Protein AF-A0A2D4GQE6-F1 (afdb_monomer_lite)

Sequence (151 aa):
AKHEGTTPESLRESVINWAEALLDKDLKDNKSIGEHGACHLLQHVGQDKVRVLTHCNTGSLATAGYGTALGIIRSLHARGCLEHVYCTETRPYNQGARLTAYELVYEQVPSTLIADSMASLAMKEKKITGRCLVFFFFCITPVLSRFHARI

Foldseek 3Di:
DPPPPDDPVNVVVVVVVVVVVLLVVQVVVQLVLLQVVLVVLCVVLVDQAFEEEEEADQAVVLTSHCGHLNVVVVSCVVSVRYPEYEYELHPDVRRRVPPVVVVCVVVVNHYDYDHPVCPVVCCVPVVGRHYRYD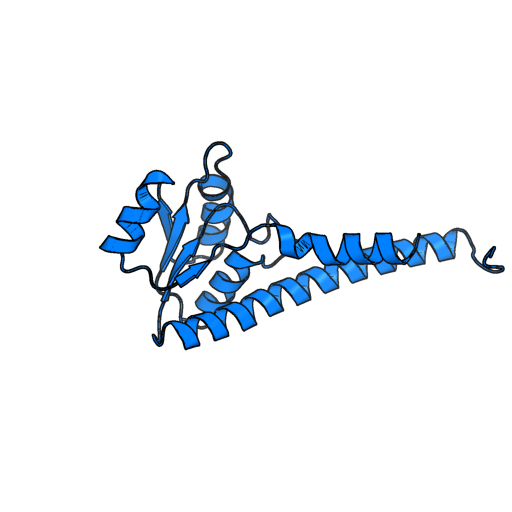DPPVSCVVVVVVVVVPD

Organism: Micrurus corallinus (NCBI:txid54390)

Radius of gyration: 19.09 Å; chains: 1; bounding box: 49×29×53 Å

Secondary structure (DSSP, 8-state):
---TT--HHHHHHHHHHHHHHHHHHHHHHHHHHHHHHHHHHHHHHT-SSEEEEE-S--SGGGSSSS-SHHHHHHHHHHTT-EEEEEEE--TTTTHIIIIIHHHHHHTT--EEEE-GGGHHHHHHHTT--EEE---GGGTTHHHHHHHHT--

Structure (mmCIF, N/CA/C/O backbone):
data_AF-A0A2D4GQE6-F1
#
_entry.id   AF-A0A2D4GQE6-F1
#
loop_
_atom_site.group_PDB
_atom_site.id
_atom_site.type_symbol
_atom_site.label_atom_id
_atom_site.label_alt_id
_atom_site.label_comp_id
_atom_site.label_asym_id
_atom_site.label_entity_id
_atom_site.label_seq_id
_atom_site.pdbx_PDB_ins_code
_atom_site.Cartn_x
_atom_site.Cartn_y
_atom_site.Cartn_z
_atom_site.occupancy
_atom_site.B_iso_or_equiv
_atom_site.auth_seq_id
_atom_site.auth_comp_id
_atom_site.auth_asym_id
_atom_site.auth_atom_id
_atom_site.pdbx_PDB_model_num
ATOM 1 N N . ALA A 1 1 ? 34.348 12.929 -22.750 1.00 47.94 1 ALA A N 1
ATOM 2 C CA . ALA A 1 1 ? 35.111 12.023 -23.632 1.00 47.94 1 ALA A CA 1
ATOM 3 C C . ALA A 1 1 ? 34.134 11.372 -24.607 1.00 47.94 1 ALA A C 1
ATOM 5 O O . ALA A 1 1 ? 33.098 10.904 -24.152 1.00 47.94 1 ALA A O 1
ATOM 6 N N . LYS A 1 2 ? 34.391 11.398 -25.923 1.00 49.00 2 LYS A N 1
ATOM 7 C CA . LYS A 1 2 ? 33.609 10.591 -26.875 1.00 49.00 2 LYS A CA 1
ATOM 8 C C . LYS A 1 2 ? 33.967 9.129 -26.597 1.00 49.00 2 LYS A C 1
ATOM 10 O O . LYS A 1 2 ? 35.139 8.786 -26.695 1.00 49.00 2 LYS A O 1
ATOM 15 N N . HIS A 1 3 ? 33.007 8.309 -26.175 1.00 59.97 3 HIS A N 1
ATOM 16 C CA . HIS A 1 3 ? 33.234 6.874 -26.002 1.00 59.97 3 HIS A CA 1
ATOM 17 C C . HIS A 1 3 ? 33.410 6.236 -27.387 1.00 59.97 3 HIS A C 1
ATOM 19 O O . HIS A 1 3 ? 32.433 5.871 -28.043 1.00 59.97 3 HIS A O 1
ATOM 25 N N . GLU A 1 4 ? 34.657 6.167 -27.855 1.00 58.62 4 GLU A N 1
ATOM 26 C CA . GLU A 1 4 ? 35.038 5.429 -29.060 1.00 58.62 4 GLU A CA 1
ATOM 27 C C . GLU A 1 4 ? 34.593 3.966 -28.909 1.00 58.62 4 GLU A C 1
ATOM 29 O O . GLU A 1 4 ? 34.944 3.303 -27.936 1.00 58.62 4 GLU A O 1
ATOM 34 N N . GLY A 1 5 ? 33.748 3.494 -29.832 1.00 70.12 5 GLY A N 1
ATOM 35 C CA . GLY A 1 5 ? 33.185 2.136 -29.825 1.00 70.12 5 GLY A CA 1
ATOM 36 C C . GLY A 1 5 ? 31.699 2.022 -29.462 1.00 70.12 5 GLY A C 1
ATOM 37 O O . GLY A 1 5 ? 31.152 0.926 -29.534 1.00 70.12 5 GLY A O 1
ATOM 38 N N . THR A 1 6 ? 31.012 3.119 -29.117 1.00 79.81 6 THR A N 1
ATOM 39 C CA . THR A 1 6 ? 29.556 3.074 -28.869 1.00 79.81 6 THR A CA 1
ATOM 40 C C . THR A 1 6 ? 28.787 3.140 -30.189 1.00 79.81 6 THR A C 1
ATOM 42 O O . THR A 1 6 ? 28.791 4.177 -30.854 1.00 79.81 6 THR A O 1
ATOM 45 N N . THR A 1 7 ? 28.116 2.052 -30.570 1.00 92.06 7 THR A N 1
ATOM 46 C CA . THR A 1 7 ? 27.185 2.047 -31.710 1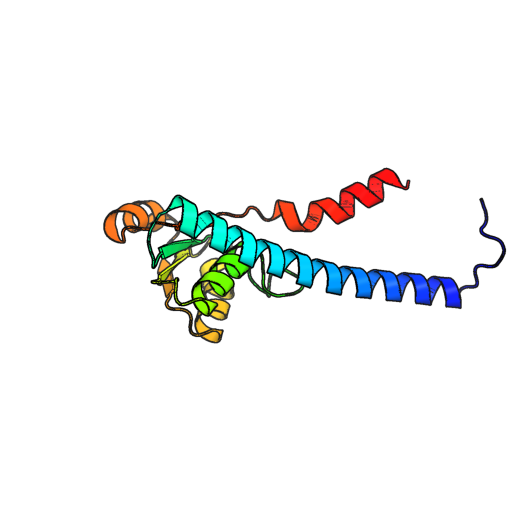.00 92.06 7 THR A CA 1
ATOM 47 C C . THR A 1 7 ? 25.793 2.531 -31.281 1.00 92.06 7 THR A C 1
ATOM 49 O O . THR A 1 7 ? 25.438 2.406 -30.102 1.00 92.06 7 THR A O 1
ATOM 52 N N . PRO A 1 8 ? 24.971 3.079 -32.198 1.00 91.19 8 PRO A N 1
ATOM 53 C CA . PRO A 1 8 ? 23.577 3.424 -31.903 1.00 91.19 8 PRO A CA 1
ATOM 54 C C . PRO A 1 8 ? 22.769 2.251 -31.326 1.00 91.19 8 PRO A C 1
ATOM 56 O O . PRO A 1 8 ? 21.927 2.450 -30.449 1.00 91.19 8 PRO A O 1
ATOM 59 N N . GLU A 1 9 ? 23.046 1.030 -31.782 1.00 93.31 9 GLU A N 1
ATOM 60 C CA . GLU A 1 9 ? 22.409 -0.206 -31.322 1.00 93.31 9 GLU A CA 1
ATOM 61 C C . GLU A 1 9 ? 22.818 -0.530 -29.882 1.00 93.31 9 GLU A C 1
ATOM 63 O O . GLU A 1 9 ? 21.954 -0.731 -29.032 1.00 93.31 9 GLU A O 1
ATOM 68 N N . SER A 1 10 ? 24.118 -0.470 -29.575 1.00 93.25 10 SER A N 1
ATOM 69 C CA . SER A 1 10 ? 24.632 -0.702 -28.220 1.00 93.25 10 SER A CA 1
ATOM 70 C C . SER A 1 10 ? 24.105 0.335 -27.222 1.00 93.25 10 SER A C 1
ATOM 72 O O . SER A 1 10 ? 23.758 -0.004 -26.088 1.00 93.25 10 SER A O 1
ATOM 74 N N . LEU A 1 11 ? 23.975 1.599 -27.642 1.00 94.06 11 LEU A N 1
ATOM 75 C CA . LEU A 1 11 ? 23.379 2.641 -26.806 1.00 94.06 11 LEU A CA 1
ATOM 76 C C . LEU A 1 11 ? 21.893 2.369 -26.540 1.00 94.06 11 LEU A C 1
ATOM 78 O O . LEU A 1 11 ? 21.446 2.495 -25.400 1.00 94.06 11 LEU A O 1
ATOM 82 N N . ARG A 1 12 ? 21.135 1.976 -27.572 1.00 95.06 12 ARG A N 1
ATOM 83 C CA . ARG A 1 12 ? 19.717 1.614 -27.441 1.00 95.06 12 ARG A CA 1
ATOM 84 C C . ARG A 1 12 ? 19.533 0.466 -26.450 1.00 95.06 12 ARG A C 1
ATOM 86 O O . ARG A 1 12 ? 18.714 0.587 -25.543 1.00 95.06 12 ARG A O 1
ATOM 93 N N . GLU A 1 13 ? 20.297 -0.612 -26.602 1.00 96.25 13 GLU A N 1
ATOM 94 C CA . GLU A 1 13 ? 20.233 -1.772 -25.705 1.00 96.25 13 GLU A CA 1
ATOM 95 C C . GLU A 1 13 ? 20.599 -1.399 -24.268 1.00 96.25 13 GLU A C 1
ATOM 97 O O . GLU A 1 13 ? 19.900 -1.781 -23.334 1.00 96.25 13 GLU A O 1
ATOM 102 N N . SER A 1 14 ? 21.640 -0.586 -24.076 1.00 95.31 14 SER A N 1
ATOM 103 C CA . SER A 1 14 ? 22.047 -0.119 -22.747 1.00 95.31 14 SER A CA 1
ATOM 104 C C . SER A 1 14 ? 20.934 0.659 -22.033 1.00 95.31 14 SER A C 1
ATOM 106 O O . SER A 1 14 ? 20.683 0.440 -20.846 1.00 95.31 14 SER A O 1
ATOM 108 N N . VAL A 1 15 ? 20.212 1.523 -22.756 1.00 96.56 15 VAL A N 1
ATOM 109 C CA . VAL A 1 15 ? 19.075 2.276 -22.202 1.00 96.56 15 VAL A CA 1
ATOM 110 C C . VAL A 1 15 ? 17.906 1.354 -21.852 1.00 96.56 15 VAL A C 1
ATOM 112 O O . VAL A 1 15 ? 17.321 1.515 -20.780 1.00 96.56 15 VAL A O 1
ATOM 115 N N . ILE A 1 16 ? 17.584 0.381 -22.712 1.00 97.25 16 ILE A N 1
ATOM 116 C CA . ILE A 1 16 ? 16.522 -0.607 -22.449 1.00 97.25 16 ILE A CA 1
ATOM 117 C C . ILE A 1 16 ? 16.866 -1.428 -21.202 1.00 97.25 16 ILE A C 1
ATOM 119 O O . ILE A 1 16 ? 16.083 -1.448 -20.254 1.00 97.25 16 ILE A O 1
ATOM 123 N N . ASN A 1 17 ? 18.073 -1.993 -21.149 1.00 96.94 17 ASN A N 1
ATOM 124 C CA . ASN A 1 17 ? 18.542 -2.789 -20.014 1.00 96.94 17 ASN A CA 1
ATOM 125 C C . ASN A 1 17 ? 18.523 -1.984 -18.708 1.00 96.94 17 ASN A C 1
ATOM 127 O O . ASN A 1 17 ? 18.183 -2.507 -17.648 1.00 96.94 17 ASN A O 1
ATOM 131 N N . TRP A 1 18 ? 18.878 -0.697 -18.762 1.00 96.94 18 TRP A N 1
ATOM 132 C CA . TRP A 1 18 ? 18.815 0.171 -17.590 1.00 96.94 18 TRP A CA 1
ATOM 133 C C . TRP A 1 18 ? 17.374 0.420 -17.125 1.00 96.94 18 TRP A C 1
ATOM 135 O O . TRP A 1 18 ? 17.116 0.397 -15.921 1.00 96.94 18 TRP A O 1
ATOM 145 N N . ALA A 1 19 ? 16.436 0.635 -18.053 1.00 96.25 19 ALA A N 1
ATOM 146 C CA . ALA A 1 19 ? 15.025 0.841 -17.731 1.00 96.25 19 ALA A CA 1
ATOM 147 C C . ALA A 1 19 ? 14.382 -0.419 -17.123 1.00 96.25 19 ALA A C 1
ATOM 149 O O . ALA A 1 19 ? 13.666 -0.323 -16.125 1.00 96.25 19 ALA A O 1
ATOM 150 N N . GLU A 1 20 ? 14.687 -1.599 -17.665 1.00 95.94 20 GLU A N 1
ATOM 151 C CA . GLU A 1 20 ? 14.241 -2.888 -17.118 1.00 95.94 20 GLU A CA 1
ATOM 152 C C . GLU A 1 20 ? 14.841 -3.146 -15.729 1.00 95.94 20 GLU A C 1
ATOM 154 O O . GLU A 1 20 ? 14.124 -3.477 -14.783 1.00 95.94 20 GLU A O 1
ATOM 159 N N . ALA A 1 21 ? 16.140 -2.886 -15.555 1.00 95.25 21 ALA A N 1
ATOM 160 C CA . ALA A 1 21 ? 16.791 -3.006 -14.253 1.00 95.25 21 ALA A CA 1
ATOM 161 C C . ALA A 1 21 ? 16.209 -2.034 -13.211 1.00 95.25 21 ALA A C 1
ATOM 163 O O . ALA A 1 21 ? 16.166 -2.356 -12.020 1.00 95.25 21 ALA A O 1
ATOM 164 N N . LEU A 1 22 ? 15.759 -0.847 -13.634 1.00 94.56 22 LEU A N 1
ATOM 165 C CA . LEU A 1 22 ? 15.095 0.112 -12.753 1.00 94.56 22 LEU A CA 1
ATOM 166 C C . LEU A 1 22 ? 13.734 -0.413 -12.277 1.00 94.56 22 LEU A C 1
ATOM 168 O O . LEU A 1 22 ? 13.429 -0.286 -11.090 1.00 94.56 22 LEU A O 1
ATOM 172 N N . LEU A 1 23 ? 12.956 -1.033 -13.169 1.00 93.25 23 LEU A N 1
ATOM 173 C CA . LEU A 1 23 ? 11.680 -1.666 -12.830 1.00 93.25 23 LEU A CA 1
ATOM 174 C C . LEU A 1 23 ? 11.870 -2.778 -11.787 1.00 93.25 23 LEU A C 1
ATOM 176 O O . LEU A 1 23 ? 11.218 -2.774 -10.740 1.00 93.25 23 LEU A O 1
ATOM 180 N N . ASP A 1 24 ? 12.813 -3.688 -12.037 1.0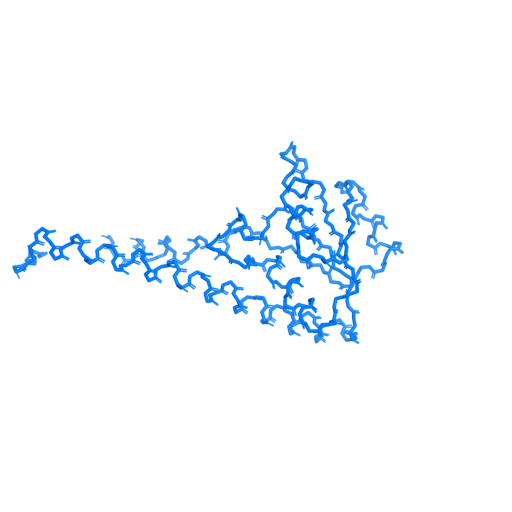0 94.75 24 ASP A N 1
ATOM 181 C CA . ASP A 1 24 ? 13.134 -4.787 -11.120 1.00 94.75 24 ASP A CA 1
ATOM 182 C C . ASP A 1 24 ? 13.615 -4.286 -9.759 1.00 94.75 24 ASP A C 1
ATOM 184 O O . ASP A 1 24 ? 13.297 -4.867 -8.713 1.00 94.75 24 ASP A O 1
ATOM 188 N N . LYS A 1 25 ? 14.397 -3.204 -9.762 1.00 94.31 25 LYS A N 1
ATOM 189 C CA . LYS A 1 25 ? 14.872 -2.571 -8.537 1.00 94.31 25 LYS A CA 1
ATOM 190 C C . LYS A 1 25 ? 13.715 -1.976 -7.734 1.00 94.31 25 LYS A C 1
ATOM 192 O O . LYS A 1 25 ? 13.653 -2.238 -6.537 1.00 94.31 25 LYS A O 1
ATOM 197 N N . ASP A 1 26 ? 12.794 -1.237 -8.357 1.00 93.12 26 ASP A N 1
ATOM 198 C CA . ASP A 1 26 ? 11.655 -0.636 -7.642 1.00 93.12 26 ASP A CA 1
ATOM 199 C C . ASP A 1 26 ? 10.747 -1.712 -7.022 1.00 93.12 26 ASP A C 1
ATOM 201 O O . ASP A 1 26 ? 10.340 -1.602 -5.866 1.00 93.12 26 ASP A O 1
ATOM 205 N N . LEU A 1 27 ? 10.512 -2.823 -7.729 1.00 94.06 27 LEU A N 1
ATOM 206 C CA . LEU A 1 27 ? 9.773 -3.967 -7.183 1.00 94.06 27 LEU A CA 1
ATOM 207 C C . LEU A 1 27 ? 10.452 -4.582 -5.949 1.00 94.06 27 LEU A C 1
ATOM 209 O O . LEU A 1 27 ? 9.773 -4.910 -4.970 1.00 94.06 27 LEU A O 1
ATOM 213 N N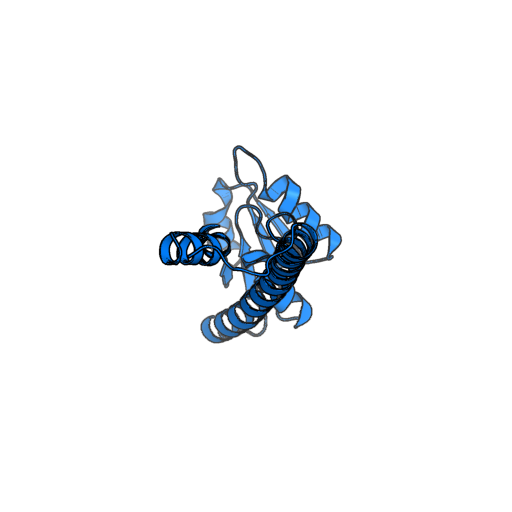 . LYS A 1 28 ? 11.779 -4.752 -5.980 1.00 95.69 28 LYS A N 1
ATOM 214 C CA . LYS A 1 28 ? 12.559 -5.282 -4.844 1.00 95.69 28 LYS A CA 1
ATOM 215 C C . LYS A 1 28 ? 12.569 -4.317 -3.661 1.00 95.69 28 LYS A C 1
ATOM 217 O O . LYS A 1 28 ? 12.401 -4.753 -2.518 1.00 95.69 28 LYS A O 1
ATOM 222 N N . ASP A 1 29 ? 12.720 -3.025 -3.931 1.00 95.06 29 ASP A N 1
ATOM 223 C CA . ASP A 1 29 ? 12.736 -1.982 -2.907 1.00 95.06 29 ASP A CA 1
ATOM 224 C C . ASP A 1 29 ? 11.359 -1.888 -2.223 1.00 95.06 29 ASP A C 1
ATOM 226 O O . ASP A 1 29 ? 11.282 -1.916 -0.994 1.00 95.06 29 ASP A O 1
ATOM 230 N N . ASN A 1 30 ? 10.261 -1.901 -2.987 1.00 93.75 30 ASN A N 1
ATOM 231 C CA . ASN A 1 30 ? 8.893 -1.882 -2.451 1.00 93.75 30 ASN A CA 1
ATOM 232 C C . ASN A 1 30 ? 8.588 -3.099 -1.561 1.00 93.75 30 ASN A C 1
ATOM 234 O O . ASN A 1 30 ? 8.008 -2.956 -0.481 1.00 93.75 30 ASN A O 1
ATOM 238 N N . LYS A 1 31 ? 9.023 -4.300 -1.966 1.00 95.56 31 LYS A N 1
ATOM 239 C CA . LYS A 1 31 ? 8.900 -5.509 -1.130 1.00 95.56 31 LYS A CA 1
ATOM 240 C C . LYS A 1 31 ? 9.695 -5.384 0.169 1.00 95.56 31 LYS A C 1
ATOM 242 O O . LYS A 1 31 ? 9.146 -5.635 1.240 1.00 95.56 31 LYS A O 1
ATOM 247 N N . SER A 1 32 ? 10.937 -4.907 0.084 1.00 95.69 32 SER A N 1
ATOM 248 C CA . SER A 1 32 ? 11.797 -4.667 1.252 1.00 95.69 32 SER A CA 1
ATOM 249 C C . SER A 1 32 ? 11.178 -3.654 2.222 1.00 95.69 32 SER A C 1
ATOM 251 O O . SER A 1 32 ? 11.194 -3.865 3.435 1.00 95.69 32 SER A O 1
ATOM 253 N N . ILE A 1 33 ? 10.581 -2.572 1.704 1.00 94.69 33 ILE A N 1
ATOM 254 C CA . ILE A 1 33 ? 9.841 -1.585 2.507 1.00 94.69 33 ILE A CA 1
ATOM 255 C C . ILE A 1 33 ? 8.686 -2.261 3.247 1.00 94.69 33 ILE A C 1
ATOM 257 O O . ILE A 1 33 ? 8.512 -2.036 4.446 1.00 94.69 33 ILE A O 1
ATOM 261 N N . GLY A 1 34 ? 7.918 -3.102 2.552 1.00 94.81 34 GLY A N 1
ATOM 262 C CA . GLY A 1 34 ? 6.813 -3.839 3.152 1.00 94.81 34 GLY A CA 1
ATOM 263 C C . GLY A 1 34 ? 7.260 -4.752 4.292 1.00 94.81 34 GLY A C 1
ATOM 264 O O . GLY A 1 34 ? 6.691 -4.700 5.384 1.00 94.81 34 GLY A O 1
ATOM 265 N N . GLU A 1 35 ? 8.307 -5.542 4.066 1.00 95.31 35 GLU A N 1
ATOM 266 C CA . GLU A 1 35 ? 8.826 -6.497 5.046 1.00 95.31 35 GLU A CA 1
ATOM 267 C C . GLU A 1 35 ? 9.416 -5.810 6.278 1.00 95.31 35 GLU A C 1
ATOM 269 O O . GLU A 1 35 ? 9.037 -6.146 7.407 1.00 95.31 35 GLU A O 1
ATOM 274 N N . HIS A 1 36 ? 10.309 -4.838 6.073 1.00 95.25 36 HIS A N 1
ATOM 275 C CA . HIS A 1 36 ? 10.937 -4.097 7.164 1.00 95.25 36 HIS A CA 1
ATOM 276 C C . HIS A 1 36 ? 9.913 -3.261 7.930 1.00 95.25 36 HIS A C 1
ATOM 278 O O . HIS A 1 36 ? 9.912 -3.272 9.161 1.00 95.25 36 HIS A O 1
ATOM 284 N N . GLY A 1 37 ? 9.009 -2.583 7.219 1.00 93.88 37 GLY A N 1
ATOM 285 C CA . GLY A 1 37 ? 7.955 -1.786 7.835 1.00 93.88 37 GLY A CA 1
ATOM 286 C C . GLY A 1 37 ? 6.998 -2.639 8.666 1.00 93.88 37 GLY A C 1
ATOM 287 O O . GLY A 1 37 ? 6.662 -2.252 9.783 1.00 93.88 37 GLY A O 1
ATOM 288 N N . ALA A 1 38 ? 6.620 -3.827 8.182 1.00 94.12 38 ALA A N 1
ATOM 289 C CA . ALA A 1 38 ? 5.780 -4.755 8.937 1.00 94.12 38 ALA A CA 1
ATOM 290 C C . ALA A 1 38 ? 6.491 -5.275 10.194 1.00 94.12 38 ALA A C 1
ATOM 292 O O . ALA A 1 38 ? 5.901 -5.261 11.274 1.00 94.12 38 ALA A O 1
ATOM 293 N N . CYS A 1 39 ? 7.760 -5.687 10.081 1.00 94.12 39 CYS A N 1
ATOM 294 C CA . CYS A 1 39 ? 8.558 -6.122 11.234 1.00 94.12 39 CYS A CA 1
ATOM 295 C C . CYS A 1 39 ? 8.672 -5.017 12.289 1.00 94.12 39 CYS A C 1
ATOM 297 O O . CYS A 1 39 ? 8.367 -5.243 13.459 1.00 94.12 39 CYS A O 1
ATOM 299 N N . HIS A 1 40 ? 9.067 -3.817 11.866 1.00 93.88 40 HIS A N 1
ATOM 300 C CA . HIS A 1 40 ? 9.245 -2.677 12.755 1.00 93.88 40 HIS A CA 1
ATOM 301 C C . HIS A 1 40 ? 7.933 -2.292 13.447 1.00 93.88 40 HIS A C 1
ATOM 303 O O . HIS A 1 40 ? 7.923 -2.045 14.652 1.00 93.88 40 HIS A O 1
ATOM 309 N N . LEU A 1 41 ? 6.820 -2.260 12.706 1.00 92.06 41 LEU A N 1
ATOM 310 C CA . LEU A 1 41 ? 5.509 -1.909 13.248 1.00 92.06 41 LEU A CA 1
ATOM 311 C C . LEU A 1 41 ? 5.045 -2.929 14.294 1.00 92.06 41 LEU A C 1
ATOM 313 O O . LEU A 1 41 ? 4.618 -2.521 15.371 1.00 92.06 41 LEU A O 1
ATOM 317 N N . LEU A 1 42 ? 5.180 -4.230 14.027 1.00 91.94 42 LEU A N 1
ATOM 318 C CA . LEU A 1 42 ? 4.815 -5.276 14.990 1.00 91.94 42 LEU A CA 1
ATOM 319 C C . LEU A 1 42 ? 5.662 -5.202 16.266 1.00 91.94 42 LEU A C 1
ATOM 321 O O . LEU A 1 42 ? 5.113 -5.256 17.365 1.00 91.94 42 LEU A O 1
ATOM 325 N N . GLN A 1 43 ? 6.976 -4.999 16.130 1.00 92.62 43 GLN A N 1
ATOM 326 C CA . GLN A 1 43 ? 7.883 -4.834 17.271 1.00 92.62 43 GLN A CA 1
ATOM 327 C C . GLN A 1 43 ? 7.523 -3.616 18.130 1.00 92.62 43 GLN A C 1
ATOM 329 O O . GLN A 1 43 ? 7.553 -3.700 19.353 1.00 92.62 43 GLN A O 1
ATOM 334 N N . HIS A 1 44 ? 7.166 -2.494 17.500 1.00 91.19 44 HIS A N 1
ATOM 335 C CA . HIS A 1 44 ? 6.831 -1.259 18.214 1.00 91.19 44 HIS A CA 1
ATOM 336 C C . HIS A 1 44 ? 5.466 -1.309 18.894 1.00 91.19 44 HIS A C 1
ATOM 338 O O . HIS A 1 44 ? 5.297 -0.738 19.969 1.00 91.19 44 HIS A O 1
ATOM 344 N N . VAL A 1 45 ? 4.481 -1.947 18.261 1.00 90.56 45 VAL A N 1
ATOM 345 C CA . VAL A 1 45 ? 3.132 -2.057 18.825 1.00 90.56 45 VAL A CA 1
ATOM 346 C C . VAL A 1 45 ? 3.079 -3.129 19.919 1.00 90.56 45 VAL A C 1
ATOM 348 O O . VAL A 1 45 ? 2.313 -2.979 20.869 1.00 90.56 45 VAL A O 1
ATOM 351 N N . GLY A 1 46 ? 3.880 -4.195 19.807 1.00 88.50 46 GLY A N 1
ATOM 352 C CA . GLY A 1 46 ? 3.905 -5.287 20.784 1.00 88.50 46 GLY A CA 1
ATOM 353 C C . GLY A 1 46 ? 2.613 -6.111 20.809 1.00 88.50 46 GLY A C 1
ATOM 354 O O . GLY A 1 46 ? 2.236 -6.629 21.856 1.00 88.50 46 GLY A O 1
ATOM 355 N N . GLN A 1 47 ? 1.904 -6.190 19.679 1.00 87.31 47 GLN A N 1
ATOM 356 C CA . GLN A 1 47 ? 0.667 -6.959 19.520 1.00 87.31 47 GLN A CA 1
ATOM 357 C C . GLN A 1 47 ? 0.788 -7.931 18.348 1.00 87.31 47 GLN A C 1
ATOM 359 O O . GLN A 1 47 ? 1.359 -7.586 17.315 1.00 87.31 47 GLN A O 1
ATOM 364 N N . ASP A 1 48 ? 0.163 -9.102 18.481 1.00 89.94 48 ASP A N 1
ATOM 365 C CA . ASP A 1 48 ? 0.153 -10.135 17.435 1.00 89.94 48 ASP A CA 1
ATOM 366 C C . ASP A 1 48 ? -0.616 -9.698 16.184 1.00 89.94 48 ASP A C 1
ATOM 368 O O . ASP A 1 48 ? -0.275 -10.080 15.062 1.00 89.94 48 ASP A O 1
ATOM 372 N N . LYS A 1 49 ? -1.661 -8.883 16.378 1.00 93.50 49 LYS A N 1
ATOM 373 C CA . LYS A 1 49 ? -2.464 -8.316 15.299 1.00 93.50 49 LYS A CA 1
ATOM 374 C C . LYS A 1 49 ? -2.623 -6.814 15.431 1.00 93.50 49 LYS A C 1
ATOM 376 O O . LYS A 1 49 ? -2.887 -6.297 16.516 1.00 93.50 49 LYS A O 1
ATOM 381 N N . VAL A 1 50 ? -2.526 -6.119 14.301 1.00 94.56 50 VAL A N 1
ATOM 382 C CA . VAL A 1 50 ? -2.556 -4.654 14.242 1.00 94.56 50 VAL A CA 1
ATOM 383 C C . VAL A 1 50 ? -3.714 -4.132 13.406 1.00 94.56 50 VAL A C 1
ATOM 385 O O . VAL A 1 50 ? -4.104 -4.721 12.396 1.00 94.56 50 VAL A O 1
ATOM 388 N N . ARG A 1 51 ? -4.253 -2.985 13.819 1.00 95.50 51 ARG A N 1
ATOM 389 C CA . ARG A 1 51 ? -5.228 -2.209 13.044 1.00 95.50 51 ARG A CA 1
ATOM 390 C C . ARG A 1 51 ? -4.502 -1.018 12.448 1.00 95.50 51 ARG A C 1
ATOM 392 O O . ARG A 1 51 ? -3.930 -0.231 13.202 1.00 95.50 51 ARG A O 1
ATOM 399 N N . VAL A 1 52 ? -4.512 -0.890 11.126 1.00 95.50 52 VAL A N 1
ATOM 400 C CA . VAL A 1 52 ? -3.706 0.110 10.412 1.00 95.50 52 VAL A CA 1
ATOM 401 C C . VAL A 1 52 ? -4.597 1.185 9.809 1.00 95.50 52 VAL A C 1
ATOM 403 O O . VAL A 1 52 ? -5.609 0.864 9.198 1.00 95.50 52 VAL A O 1
ATOM 406 N N . LEU A 1 53 ? -4.212 2.455 9.938 1.00 96.12 53 LEU A N 1
ATOM 407 C CA . LEU A 1 53 ? -4.782 3.550 9.147 1.00 96.12 53 LEU A CA 1
ATOM 408 C C . LEU A 1 53 ? -3.804 3.991 8.059 1.00 96.12 53 LEU A C 1
ATOM 410 O O . LEU A 1 53 ? -2.617 4.182 8.339 1.00 96.12 53 LEU A O 1
ATOM 414 N N . THR A 1 54 ? -4.313 4.179 6.841 1.00 95.12 54 THR A N 1
ATOM 415 C CA . THR A 1 54 ? -3.557 4.682 5.689 1.00 95.12 54 THR A CA 1
ATOM 416 C C . THR A 1 54 ? -4.266 5.847 4.990 1.00 95.12 54 THR A C 1
ATOM 418 O O . THR A 1 54 ? -5.463 6.093 5.184 1.00 95.12 54 THR A O 1
ATOM 421 N N . HIS A 1 55 ? -3.507 6.593 4.191 1.00 95.00 55 HIS A N 1
ATOM 422 C CA . HIS A 1 55 ? -3.950 7.807 3.512 1.00 95.00 55 HIS A CA 1
ATOM 423 C C . HIS A 1 55 ? -3.447 7.855 2.069 1.00 95.00 55 HIS A C 1
ATOM 425 O O . HIS A 1 55 ? -2.336 7.401 1.787 1.00 95.00 55 HIS A O 1
ATOM 431 N N . CYS A 1 56 ? -4.251 8.437 1.173 1.00 94.62 56 CYS A N 1
ATOM 432 C CA . CYS A 1 56 ? -4.030 8.435 -0.272 1.00 94.62 56 CYS A CA 1
ATOM 433 C C . CYS A 1 56 ? -3.946 7.007 -0.845 1.00 94.62 56 CYS A C 1
ATOM 435 O O . CYS A 1 56 ? -4.492 6.065 -0.265 1.00 94.62 56 CYS A O 1
ATOM 437 N N . ASN A 1 57 ? -3.290 6.859 -1.999 1.00 94.31 57 ASN A N 1
ATOM 438 C CA . ASN A 1 57 ? -2.915 5.581 -2.585 1.00 94.31 57 ASN A CA 1
ATOM 439 C C . ASN A 1 57 ? -1.397 5.422 -2.633 1.00 94.31 57 ASN A C 1
ATOM 441 O O . ASN A 1 57 ? -0.683 6.278 -3.148 1.00 94.31 57 ASN A O 1
ATOM 445 N N . THR A 1 58 ? -0.926 4.295 -2.112 1.00 92.75 58 THR A N 1
ATOM 446 C CA . THR A 1 58 ? 0.491 3.904 -2.082 1.00 92.75 58 THR A CA 1
ATOM 447 C C . THR A 1 58 ? 0.664 2.440 -2.480 1.00 92.75 58 THR A C 1
ATOM 449 O O . THR A 1 58 ? 1.625 1.789 -2.071 1.00 92.75 58 THR A O 1
ATOM 452 N N . GLY A 1 59 ? -0.311 1.907 -3.218 1.00 91.88 59 GLY A N 1
ATOM 453 C CA . GLY A 1 59 ? -0.328 0.542 -3.708 1.00 91.88 59 GLY A CA 1
ATOM 454 C C . GLY A 1 59 ? 0.423 0.334 -5.009 1.00 91.88 59 GLY A C 1
ATOM 455 O O . GLY A 1 59 ? 1.271 1.124 -5.415 1.00 91.88 59 GLY A O 1
ATOM 456 N N . SER A 1 60 ? 0.081 -0.769 -5.661 1.00 92.44 60 SER A N 1
ATOM 457 C CA . SER A 1 60 ? 0.632 -1.161 -6.957 1.00 92.44 60 SER A CA 1
ATOM 458 C C . SER A 1 60 ? 0.255 -0.172 -8.057 1.00 92.44 60 SER A C 1
ATOM 460 O O . SER A 1 60 ? 1.006 -0.008 -9.006 1.00 92.44 60 SER A O 1
ATOM 462 N N . LEU A 1 61 ? -0.858 0.552 -7.895 1.00 89.75 61 LEU A N 1
ATOM 463 C CA . LEU A 1 61 ? 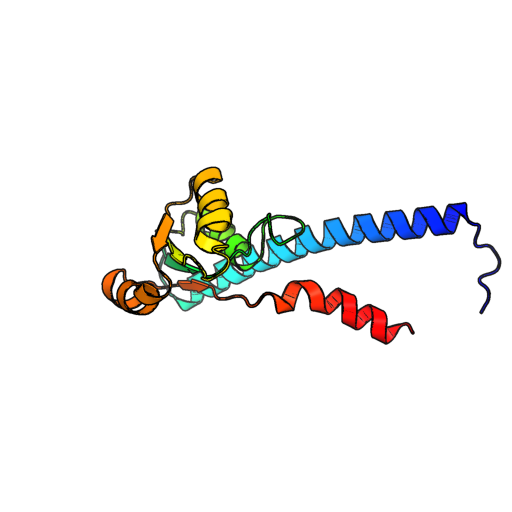-1.277 1.594 -8.832 1.00 89.75 61 LEU A CA 1
ATOM 464 C C . LEU A 1 61 ? -0.464 2.895 -8.691 1.00 89.75 61 LEU A C 1
ATOM 466 O O . LEU A 1 61 ? -0.674 3.829 -9.461 1.00 89.75 61 LEU A O 1
ATOM 470 N N . ALA A 1 62 ? 0.421 2.986 -7.693 1.00 88.88 62 ALA A N 1
ATOM 471 C CA . ALA A 1 62 ? 1.264 4.151 -7.430 1.00 88.88 62 ALA A CA 1
ATOM 472 C C . ALA A 1 62 ? 2.771 3.877 -7.602 1.00 88.88 62 ALA A C 1
ATOM 474 O O . ALA A 1 62 ? 3.559 4.819 -7.528 1.00 88.88 62 ALA A O 1
ATOM 475 N N . THR A 1 63 ? 3.183 2.623 -7.811 1.00 91.94 63 THR A N 1
ATOM 476 C CA . THR A 1 63 ? 4.593 2.217 -7.959 1.00 91.94 63 THR A CA 1
ATOM 477 C C . THR A 1 63 ? 4.753 1.185 -9.079 1.00 91.94 63 THR A C 1
ATOM 479 O O . THR A 1 63 ? 3.770 0.838 -9.730 1.00 91.94 63 THR A O 1
ATOM 482 N N . ALA A 1 64 ? 5.963 0.654 -9.310 1.00 88.94 64 ALA A N 1
ATOM 483 C CA . ALA A 1 64 ? 6.150 -0.478 -10.230 1.00 88.94 64 ALA A CA 1
ATOM 484 C C . ALA A 1 64 ? 5.314 -1.716 -9.848 1.00 88.94 64 ALA A C 1
ATOM 486 O O . ALA A 1 64 ? 5.045 -2.583 -10.676 1.00 88.94 64 ALA A O 1
ATOM 487 N N . GLY A 1 65 ? 4.930 -1.816 -8.576 1.00 90.56 65 GLY A N 1
ATOM 488 C CA . GLY A 1 65 ? 4.165 -2.915 -8.014 1.00 90.56 65 GLY A CA 1
ATOM 489 C C . GLY A 1 65 ? 4.409 -3.039 -6.515 1.00 90.56 65 GLY A C 1
ATOM 490 O O . GLY A 1 65 ? 5.354 -2.465 -5.972 1.00 90.56 65 GLY A O 1
ATOM 491 N N . TYR A 1 66 ? 3.544 -3.799 -5.840 1.00 92.81 66 TYR A N 1
ATOM 492 C CA . TYR A 1 66 ? 3.536 -4.032 -4.386 1.00 92.81 66 TYR A CA 1
ATOM 493 C C . TYR A 1 66 ? 3.288 -2.800 -3.497 1.00 92.81 66 TYR A C 1
ATOM 495 O O . TYR A 1 66 ? 2.628 -2.921 -2.467 1.00 92.81 66 TYR A O 1
ATOM 503 N N . GLY A 1 67 ? 3.707 -1.606 -3.902 1.00 92.56 67 GLY A N 1
ATOM 504 C CA . GLY A 1 67 ? 3.491 -0.372 -3.157 1.00 92.56 67 GLY A CA 1
ATOM 505 C C . GLY A 1 67 ? 4.405 -0.204 -1.942 1.00 92.56 67 GLY A C 1
ATOM 506 O O . GLY A 1 67 ? 5.171 -1.091 -1.577 1.00 92.56 67 GLY A O 1
ATOM 507 N N . THR A 1 68 ? 4.296 0.955 -1.294 1.00 93.62 68 THR A N 1
ATOM 508 C CA . THR A 1 68 ? 5.101 1.325 -0.121 1.00 93.62 68 THR A CA 1
ATOM 509 C C . THR A 1 68 ? 4.313 1.100 1.168 1.00 93.62 68 THR A C 1
ATOM 511 O O . THR A 1 68 ? 4.420 0.038 1.779 1.00 93.62 68 THR A O 1
ATOM 514 N N . ALA A 1 69 ? 3.450 2.038 1.573 1.00 93.69 69 ALA A N 1
ATOM 515 C CA . ALA A 1 69 ? 2.631 1.880 2.780 1.00 93.69 69 ALA A CA 1
ATOM 516 C C . ALA A 1 69 ? 1.609 0.742 2.624 1.00 93.69 69 ALA A C 1
ATOM 518 O O . ALA A 1 69 ? 1.434 -0.065 3.539 1.00 93.69 69 ALA A O 1
ATOM 519 N N . LEU A 1 70 ? 0.988 0.621 1.445 1.00 95.06 70 LEU A N 1
ATOM 520 C CA . LEU A 1 70 ? 0.140 -0.531 1.139 1.00 95.06 70 LEU A CA 1
ATOM 521 C C . LEU A 1 70 ? 0.959 -1.831 1.037 1.00 95.06 70 LEU A C 1
ATOM 523 O O . LEU A 1 70 ? 0.445 -2.892 1.367 1.00 95.06 70 LEU A O 1
ATOM 527 N N . GLY A 1 71 ? 2.247 -1.754 0.682 1.00 95.69 71 GLY A N 1
ATOM 528 C CA . GLY A 1 71 ? 3.185 -2.882 0.741 1.00 95.69 71 GLY A CA 1
ATOM 529 C C . GLY A 1 71 ? 3.430 -3.385 2.169 1.00 95.69 71 GLY A C 1
ATOM 530 O O . GLY A 1 71 ? 3.510 -4.593 2.404 1.00 95.69 71 GLY A O 1
ATOM 531 N N . ILE A 1 72 ? 3.468 -2.484 3.157 1.00 96.19 72 ILE A N 1
ATOM 532 C CA . ILE A 1 72 ? 3.511 -2.855 4.584 1.00 96.19 72 ILE A CA 1
ATOM 533 C C . ILE A 1 72 ? 2.219 -3.574 4.979 1.00 96.19 72 ILE A C 1
ATOM 535 O O . ILE A 1 72 ? 2.270 -4.633 5.600 1.00 96.19 72 ILE A O 1
ATOM 539 N N . ILE A 1 73 ? 1.064 -3.040 4.572 1.00 96.31 73 ILE A N 1
ATOM 540 C CA . ILE A 1 73 ? -0.249 -3.657 4.818 1.00 96.31 73 ILE A CA 1
ATOM 541 C C . ILE A 1 73 ? -0.329 -5.056 4.189 1.00 96.31 73 ILE A C 1
ATOM 543 O O . ILE A 1 73 ? -0.719 -6.000 4.872 1.00 96.31 73 ILE A O 1
ATOM 547 N N . ARG A 1 74 ? 0.113 -5.216 2.937 1.00 96.81 74 ARG A N 1
ATOM 548 C CA . ARG A 1 74 ? 0.217 -6.511 2.241 1.00 96.81 74 ARG A CA 1
ATOM 549 C C . ARG A 1 74 ? 1.094 -7.499 3.002 1.00 96.81 74 ARG A C 1
ATOM 551 O O . ARG A 1 74 ? 0.706 -8.646 3.197 1.00 96.81 74 ARG A O 1
ATOM 558 N N . SER A 1 75 ? 2.237 -7.034 3.499 1.00 96.69 75 SER A N 1
ATOM 559 C CA . SER A 1 75 ? 3.170 -7.862 4.273 1.00 96.69 75 SER A CA 1
ATOM 560 C C . SER A 1 75 ? 2.572 -8.295 5.616 1.00 96.69 75 SER A C 1
ATOM 562 O O . SER A 1 75 ? 2.740 -9.442 6.022 1.00 96.69 75 SER A O 1
ATOM 564 N N . LEU A 1 76 ? 1.834 -7.412 6.298 1.00 96.25 76 LEU A N 1
ATOM 565 C CA . LEU A 1 76 ? 1.097 -7.747 7.522 1.00 96.25 76 LEU A CA 1
ATOM 566 C C . LEU A 1 76 ? -0.038 -8.744 7.247 1.00 96.25 76 LEU A C 1
ATOM 568 O O . LEU A 1 76 ? -0.225 -9.681 8.023 1.00 96.25 76 LEU A O 1
ATOM 572 N N . HIS A 1 77 ? -0.766 -8.562 6.141 1.00 96.94 77 HIS A N 1
ATOM 573 C CA . HIS A 1 77 ? -1.851 -9.449 5.722 1.00 96.94 77 HIS A CA 1
ATOM 574 C C . HIS A 1 77 ? -1.340 -10.857 5.411 1.00 96.94 77 HIS A C 1
ATOM 576 O O . HIS A 1 77 ? -1.848 -11.828 5.964 1.00 96.94 77 HIS A O 1
ATOM 582 N N . ALA A 1 78 ? -0.272 -10.965 4.615 1.00 96.44 78 ALA A N 1
ATOM 583 C CA . ALA A 1 78 ? 0.353 -12.239 4.263 1.00 96.44 78 ALA A CA 1
ATOM 584 C C . ALA A 1 78 ? 0.867 -13.016 5.489 1.00 96.44 78 ALA A C 1
ATOM 586 O O . ALA A 1 78 ? 0.912 -14.242 5.471 1.00 96.44 78 ALA A O 1
ATOM 587 N N . ARG A 1 79 ? 1.231 -12.310 6.568 1.00 95.62 79 ARG A N 1
ATOM 588 C CA . ARG A 1 79 ? 1.669 -12.904 7.843 1.00 95.62 79 ARG A CA 1
ATOM 589 C C . ARG A 1 79 ? 0.516 -13.246 8.795 1.00 95.62 79 ARG A C 1
ATOM 591 O O . ARG A 1 79 ? 0.767 -13.796 9.860 1.00 95.62 79 ARG A O 1
ATOM 598 N N . GLY A 1 80 ? -0.729 -12.894 8.462 1.00 96.06 80 GLY A N 1
ATOM 599 C CA . GLY A 1 80 ? -1.882 -13.061 9.356 1.00 96.06 80 GLY A CA 1
ATOM 600 C C . GLY A 1 80 ? -1.887 -12.116 10.569 1.00 96.06 80 GLY A C 1
ATOM 601 O O . GLY A 1 80 ? -2.690 -12.292 11.486 1.00 96.06 80 GLY A O 1
ATOM 602 N N . CYS A 1 81 ? -1.017 -11.101 10.569 1.00 96.00 81 CYS A N 1
ATOM 603 C CA . CYS A 1 81 ? -0.863 -10.119 11.647 1.00 96.00 81 CYS A CA 1
ATOM 604 C C . CYS A 1 81 ? -1.696 -8.848 11.418 1.00 96.00 81 CYS A C 1
ATOM 606 O O . CYS A 1 81 ? -1.620 -7.895 12.193 1.00 96.00 81 CYS A O 1
ATOM 608 N N . LEU A 1 82 ? -2.468 -8.783 10.335 1.00 96.81 82 LEU A N 1
ATOM 609 C CA . LEU A 1 82 ? -3.357 -7.665 10.049 1.00 96.81 82 LEU A CA 1
ATOM 610 C C . LEU A 1 82 ? -4.768 -7.982 10.541 1.00 96.81 82 LEU A C 1
ATOM 612 O O . LEU A 1 82 ? -5.400 -8.918 10.062 1.00 96.81 82 LEU A O 1
ATOM 616 N N . GLU A 1 83 ? -5.267 -7.179 11.474 1.00 96.62 83 GLU A N 1
ATOM 617 C CA . GLU A 1 83 ? -6.646 -7.285 11.952 1.00 96.62 83 GLU A CA 1
ATOM 618 C C . GLU A 1 83 ? -7.606 -6.545 11.015 1.00 96.62 83 GLU A C 1
ATOM 620 O O . GLU A 1 83 ? -8.637 -7.080 10.624 1.00 96.62 83 GLU A O 1
ATOM 625 N N . HIS A 1 84 ? -7.292 -5.285 10.690 1.00 96.81 84 HIS A N 1
ATOM 626 C CA . HIS A 1 84 ? -8.159 -4.435 9.872 1.00 96.81 84 HIS A CA 1
ATOM 627 C C . HIS A 1 84 ? -7.415 -3.215 9.329 1.00 96.81 84 HIS A C 1
ATOM 629 O O . HIS A 1 84 ? -6.548 -2.662 10.014 1.00 96.81 84 HIS A O 1
ATOM 635 N N . VAL A 1 85 ? -7.806 -2.738 8.148 1.00 97.00 85 VAL A N 1
ATOM 636 C CA . VAL A 1 85 ? -7.275 -1.513 7.528 1.00 97.00 85 VAL A CA 1
ATOM 637 C C . VAL A 1 85 ? -8.350 -0.441 7.434 1.00 97.00 85 VAL A C 1
ATOM 639 O O . VAL A 1 85 ? -9.452 -0.680 6.955 1.00 97.00 85 VAL A O 1
ATOM 642 N N . TYR A 1 86 ? -8.011 0.777 7.829 1.00 97.00 86 TYR A N 1
ATOM 643 C CA . TYR A 1 86 ? -8.822 1.964 7.603 1.00 97.00 86 TYR A CA 1
ATOM 644 C C . TYR A 1 86 ? -8.145 2.823 6.540 1.00 97.00 86 TYR A C 1
ATOM 646 O O . TYR A 1 86 ? -7.036 3.315 6.757 1.00 97.00 86 TYR A O 1
ATOM 654 N N . CYS A 1 87 ? -8.785 3.002 5.389 1.00 96.44 87 CYS A N 1
ATOM 655 C CA . CYS A 1 87 ? -8.317 3.929 4.361 1.00 96.44 87 CYS A CA 1
ATOM 656 C C . CYS A 1 87 ? -9.192 5.182 4.367 1.00 96.44 87 CYS A C 1
ATOM 658 O O . CYS A 1 87 ? -10.404 5.116 4.547 1.00 96.44 87 CYS A O 1
ATOM 660 N N . THR A 1 88 ? -8.566 6.340 4.214 1.00 96.62 88 THR A N 1
ATOM 661 C CA . THR A 1 88 ? -9.265 7.629 4.140 1.00 96.62 88 THR A CA 1
ATOM 662 C C . THR A 1 88 ? -9.617 7.960 2.693 1.00 96.62 88 THR A C 1
ATOM 664 O O . THR A 1 88 ? -8.891 7.571 1.782 1.00 96.62 88 THR A O 1
ATOM 667 N N . GLU A 1 89 ? -10.713 8.675 2.444 1.00 96.38 89 GLU A N 1
ATOM 668 C CA . GLU A 1 89 ? -11.144 9.003 1.078 1.00 96.38 89 GLU A CA 1
ATOM 669 C C . GLU A 1 89 ? -10.097 9.800 0.283 1.00 96.38 89 GLU A C 1
ATOM 671 O O . GLU A 1 89 ? -9.884 9.495 -0.894 1.00 96.38 89 GLU A O 1
ATOM 676 N N . THR A 1 90 ? -9.359 10.706 0.939 1.00 94.81 90 THR A N 1
ATOM 677 C CA . THR A 1 90 ? -8.323 11.576 0.357 1.00 94.81 90 THR A CA 1
ATOM 678 C C . THR A 1 90 ? -8.891 12.624 -0.611 1.00 94.81 90 THR A C 1
ATOM 680 O O . THR A 1 90 ? -8.615 12.622 -1.816 1.00 94.81 90 THR A O 1
ATOM 683 N N . ARG A 1 91 ? -9.712 13.543 -0.096 1.00 93.75 91 ARG A N 1
ATOM 684 C CA . ARG A 1 91 ? -10.206 14.708 -0.846 1.00 93.75 91 ARG A CA 1
ATOM 685 C C . ARG A 1 91 ? -9.038 15.595 -1.320 1.00 93.75 91 ARG A C 1
ATOM 687 O O . ARG A 1 91 ? -8.012 15.682 -0.650 1.00 93.75 91 ARG A O 1
ATOM 694 N N . PRO A 1 92 ? -9.192 16.308 -2.455 1.00 95.25 92 PRO A N 1
ATOM 695 C CA . PRO A 1 92 ? -10.355 16.325 -3.350 1.00 95.25 92 PRO A CA 1
ATOM 696 C C . PRO A 1 92 ? -10.327 15.254 -4.457 1.00 95.25 92 PRO A C 1
ATOM 698 O O . PRO A 1 92 ? -11.313 15.103 -5.179 1.00 95.25 92 PRO A O 1
ATOM 701 N N . TYR A 1 93 ? -9.221 14.526 -4.610 1.00 95.19 93 TYR A N 1
ATOM 702 C CA . TYR A 1 93 ? -8.985 13.620 -5.744 1.00 95.19 93 TYR A CA 1
ATOM 703 C C . TYR A 1 93 ? -9.457 12.180 -5.504 1.00 95.19 93 TYR A C 1
ATOM 705 O O . TYR A 1 93 ? -9.545 11.385 -6.444 1.00 95.19 93 TYR A O 1
ATOM 713 N N . ASN A 1 94 ? -9.809 11.859 -4.261 1.00 94.19 94 ASN A N 1
ATOM 714 C CA . ASN A 1 94 ? -10.417 10.604 -3.840 1.00 94.19 94 ASN A CA 1
ATOM 715 C C . ASN A 1 94 ? -9.551 9.371 -4.127 1.00 94.19 94 ASN A C 1
ATOM 717 O O . ASN A 1 94 ? -10.085 8.314 -4.467 1.00 94.19 94 ASN A O 1
ATOM 721 N N . GLN A 1 95 ? -8.221 9.477 -4.041 1.00 94.25 95 GLN A N 1
ATOM 722 C CA . GLN A 1 95 ? -7.347 8.340 -4.350 1.00 94.25 95 GLN A CA 1
ATOM 723 C C . GLN A 1 95 ? -7.581 7.174 -3.392 1.00 94.25 95 GLN A C 1
ATOM 725 O O . GLN A 1 95 ? -7.578 6.027 -3.828 1.00 94.25 95 GLN A O 1
ATOM 730 N N . GLY A 1 96 ? -7.823 7.444 -2.109 1.00 94.88 96 GLY A N 1
ATOM 731 C CA . GLY A 1 96 ? -8.067 6.376 -1.149 1.00 94.88 96 GLY A CA 1
ATOM 732 C C . GLY A 1 96 ? -9.412 5.684 -1.371 1.00 94.88 96 GLY A C 1
ATOM 733 O O . GLY A 1 96 ? -9.477 4.455 -1.378 1.00 94.88 96 GLY A O 1
ATOM 734 N N . ALA A 1 97 ? -10.464 6.452 -1.672 1.00 96.12 97 ALA A N 1
ATOM 735 C CA . ALA A 1 97 ? -11.779 5.895 -1.997 1.00 96.12 97 ALA A CA 1
ATOM 736 C C . ALA A 1 97 ? -11.806 5.135 -3.334 1.00 96.12 97 ALA A C 1
ATOM 738 O O . ALA A 1 97 ? -12.540 4.161 -3.467 1.00 96.12 97 ALA A O 1
ATOM 739 N N . ARG A 1 98 ? -11.034 5.579 -4.334 1.00 96.56 98 ARG A N 1
ATOM 740 C CA . ARG A 1 98 ? -11.077 5.015 -5.694 1.00 96.56 98 ARG A CA 1
ATOM 741 C C . ARG A 1 98 ? -10.040 3.926 -5.938 1.00 96.56 98 ARG A C 1
ATOM 743 O O . ARG A 1 98 ? -10.355 2.941 -6.590 1.00 96.56 98 ARG A O 1
ATOM 750 N N . LEU A 1 99 ? -8.809 4.129 -5.476 1.00 97.12 99 LEU A N 1
ATOM 751 C CA . LEU A 1 99 ? -7.665 3.273 -5.796 1.00 97.12 99 LEU A CA 1
ATOM 752 C C . LEU A 1 99 ? -7.332 2.357 -4.620 1.00 97.12 99 LEU A C 1
ATOM 754 O O . LEU A 1 99 ? -7.318 1.143 -4.780 1.00 97.12 99 LEU A O 1
ATOM 758 N N . THR A 1 100 ? -7.152 2.910 -3.420 1.00 96.62 100 THR A N 1
ATOM 759 C CA . THR A 1 100 ? -6.770 2.102 -2.250 1.00 96.62 100 THR A CA 1
ATOM 760 C C . THR A 1 100 ? -7.871 1.127 -1.857 1.00 96.62 100 THR A C 1
ATOM 762 O O . THR A 1 100 ? -7.596 -0.047 -1.635 1.00 96.62 100 THR A O 1
ATOM 765 N N . ALA A 1 101 ? -9.128 1.580 -1.813 1.00 97.12 101 ALA A N 1
ATOM 766 C CA . ALA A 1 101 ? -10.263 0.697 -1.559 1.00 97.12 101 ALA A CA 1
ATOM 767 C C . ALA A 1 101 ? -10.391 -0.398 -2.633 1.00 97.12 101 ALA A C 1
ATOM 769 O O . ALA A 1 101 ? -10.678 -1.542 -2.296 1.00 97.12 101 ALA A O 1
ATOM 770 N N . TYR A 1 102 ? -10.120 -0.073 -3.903 1.00 97.88 102 TYR A N 1
ATOM 771 C CA . TYR A 1 102 ? -10.107 -1.060 -4.983 1.00 97.88 102 TYR A CA 1
ATOM 772 C C . TYR A 1 102 ? -9.027 -2.127 -4.765 1.00 97.88 102 TYR A C 1
ATOM 774 O O . TYR A 1 102 ? -9.341 -3.315 -4.794 1.00 97.88 102 TYR A O 1
ATOM 782 N N . GLU A 1 103 ? -7.780 -1.726 -4.494 1.00 97.69 103 GLU A N 1
ATOM 783 C CA . GLU A 1 103 ? -6.677 -2.669 -4.257 1.00 97.69 103 GLU A CA 1
ATOM 784 C C . GLU A 1 103 ? -6.944 -3.556 -3.027 1.00 97.69 103 GLU A C 1
ATOM 786 O O . GLU A 1 103 ? -6.736 -4.765 -3.087 1.00 97.69 103 GLU A O 1
ATOM 791 N N . LEU A 1 104 ? -7.479 -2.988 -1.939 1.00 97.19 104 LEU A N 1
ATOM 792 C CA . LEU A 1 104 ? -7.817 -3.741 -0.724 1.00 97.19 104 LEU A CA 1
ATOM 793 C C . LEU A 1 104 ? -8.941 -4.762 -0.955 1.00 97.19 104 LEU A C 1
ATOM 795 O O . LEU A 1 104 ? -8.866 -5.874 -0.436 1.00 97.19 104 LEU A O 1
ATOM 799 N N . VAL A 1 105 ? -9.965 -4.413 -1.741 1.00 97.62 105 VAL A N 1
ATOM 800 C CA . VAL A 1 105 ? -11.048 -5.341 -2.107 1.00 97.62 105 VAL A CA 1
ATOM 801 C C . VAL A 1 105 ? -10.532 -6.444 -3.028 1.00 97.62 105 VAL A C 1
ATOM 803 O O . VAL A 1 105 ? -10.845 -7.613 -2.806 1.00 97.62 105 VAL A O 1
ATOM 806 N N . TYR A 1 106 ? -9.723 -6.090 -4.030 1.00 97.12 106 TYR A N 1
ATOM 807 C CA . TYR A 1 106 ? -9.128 -7.047 -4.963 1.00 97.12 106 TYR A CA 1
ATOM 808 C C . TYR A 1 106 ? -8.287 -8.106 -4.234 1.00 97.12 106 TYR A C 1
ATOM 810 O O . TYR A 1 106 ? -8.379 -9.293 -4.538 1.00 97.12 106 TYR A O 1
ATOM 818 N N . GLU A 1 107 ? -7.519 -7.688 -3.227 1.00 96.56 107 GLU A N 1
ATOM 819 C CA . GLU A 1 107 ? -6.662 -8.567 -2.420 1.00 96.56 107 GLU A CA 1
ATOM 820 C C . GLU A 1 107 ? -7.373 -9.207 -1.223 1.00 96.56 107 GLU A C 1
ATOM 822 O O . GLU A 1 107 ? -6.734 -9.897 -0.428 1.00 96.56 107 GLU A O 1
ATOM 827 N N . GLN A 1 108 ? -8.685 -8.986 -1.089 1.00 97.44 108 GLN A N 1
ATOM 828 C CA . GLN A 1 108 ? -9.517 -9.508 0.000 1.00 97.44 108 GLN A CA 1
ATOM 829 C C . GLN A 1 108 ? -9.002 -9.126 1.400 1.00 97.44 108 GLN A C 1
ATOM 831 O O . GLN A 1 108 ? -9.169 -9.867 2.368 1.00 97.44 108 GLN A O 1
ATOM 836 N N . VAL A 1 109 ? -8.395 -7.944 1.522 1.00 97.19 109 VAL A N 1
ATOM 837 C CA . VAL A 1 109 ? -7.891 -7.416 2.792 1.00 97.19 109 VAL A CA 1
ATOM 838 C C . VAL A 1 109 ? -9.056 -6.821 3.597 1.00 97.19 109 VAL A C 1
ATOM 840 O O . VAL A 1 109 ? -9.774 -5.954 3.077 1.00 97.19 109 VAL A O 1
ATOM 843 N N . PRO A 1 110 ? -9.241 -7.200 4.880 1.00 97.50 110 PRO A N 1
ATOM 844 C CA . PRO A 1 110 ? -10.300 -6.647 5.721 1.00 97.50 110 PRO A CA 1
ATOM 845 C C . PRO A 1 110 ? -10.101 -5.141 5.890 1.00 97.50 110 PRO A C 1
ATOM 847 O O . PRO A 1 110 ? -9.128 -4.680 6.494 1.00 97.50 110 PRO A O 1
ATOM 850 N N . SER A 1 111 ? -11.014 -4.361 5.312 1.00 97.38 111 SER A N 1
ATOM 851 C CA . SER A 1 111 ? -10.839 -2.919 5.191 1.00 97.38 111 SER A CA 1
ATOM 852 C C . SER A 1 111 ? -12.129 -2.119 5.350 1.00 97.38 111 SER A C 1
ATOM 854 O O . SER A 1 111 ? -13.245 -2.625 5.233 1.00 97.38 111 SER A O 1
ATOM 856 N N . THR A 1 112 ? -11.982 -0.839 5.685 1.00 98.06 112 THR A N 1
ATOM 857 C CA . THR A 1 112 ? -13.082 0.123 5.780 1.00 98.06 112 THR A CA 1
ATOM 858 C C . THR A 1 112 ? -12.628 1.485 5.281 1.00 98.06 112 THR A C 1
ATOM 860 O O . THR A 1 112 ? -11.637 2.035 5.762 1.00 98.06 112 THR A O 1
ATOM 863 N N . LEU A 1 113 ? -13.390 2.035 4.339 1.00 97.69 113 LEU A N 1
ATOM 864 C CA . LEU A 1 113 ? -13.237 3.406 3.878 1.00 97.69 113 LEU A CA 1
ATOM 865 C C . LEU A 1 113 ? -13.869 4.370 4.890 1.00 97.69 113 LEU A C 1
ATOM 867 O O . LEU A 1 113 ? -15.002 4.162 5.324 1.00 97.69 113 LEU A O 1
ATOM 871 N N . ILE A 1 114 ? -13.149 5.430 5.247 1.00 97.56 114 ILE A N 1
ATOM 872 C CA . ILE A 1 114 ? -13.622 6.507 6.123 1.00 97.56 114 ILE A CA 1
ATOM 873 C C . ILE A 1 114 ? -13.416 7.872 5.457 1.00 97.56 114 ILE A C 1
ATOM 875 O O . ILE A 1 114 ? -12.518 8.039 4.630 1.00 97.56 114 ILE A O 1
ATOM 879 N N . ALA A 1 115 ? -14.222 8.866 5.832 1.00 97.25 115 ALA A N 1
ATOM 880 C CA . ALA A 1 115 ? -13.975 10.246 5.418 1.00 97.25 115 ALA A CA 1
ATOM 881 C C . ALA A 1 115 ? -12.692 10.787 6.073 1.00 97.25 115 ALA A C 1
ATOM 883 O O . ALA A 1 115 ? -12.328 10.360 7.175 1.00 97.25 115 ALA A O 1
ATOM 884 N N . ASP A 1 116 ? -12.027 11.755 5.439 1.00 95.00 116 ASP A N 1
ATOM 885 C CA . ASP A 1 116 ? -10.775 12.324 5.974 1.00 95.00 116 ASP A CA 1
ATOM 886 C C . ASP A 1 116 ? -10.987 12.930 7.377 1.00 95.00 116 ASP A C 1
ATOM 888 O O . ASP A 1 116 ? -10.172 12.753 8.285 1.00 95.00 116 ASP A O 1
ATOM 892 N N . SER A 1 117 ? -12.143 13.566 7.592 1.00 96.25 117 SER A N 1
ATOM 893 C CA . SER A 1 117 ? -12.544 14.167 8.871 1.00 96.25 117 SER A CA 1
ATOM 894 C C . SER A 1 117 ? -12.849 13.148 9.977 1.00 96.25 117 SER A C 1
ATOM 896 O O . SER A 1 117 ? -12.907 13.520 11.149 1.00 96.25 117 SER A O 1
ATOM 898 N N . MET A 1 118 ? -13.011 11.863 9.644 1.00 95.81 118 MET A N 1
ATOM 899 C CA . MET A 1 118 ? -13.279 10.797 10.616 1.00 95.81 118 MET A CA 1
ATOM 900 C C . MET A 1 118 ? -12.003 10.180 11.195 1.00 95.81 118 MET A C 1
ATOM 902 O O . MET A 1 118 ? -12.098 9.372 12.118 1.00 95.81 118 MET A O 1
ATOM 906 N N . ALA A 1 119 ? -10.814 10.537 10.694 1.00 92.81 119 ALA A N 1
ATOM 907 C CA . ALA A 1 119 ? -9.559 9.896 11.088 1.00 92.81 119 ALA A CA 1
ATOM 908 C C . ALA A 1 119 ? -9.297 9.963 12.604 1.00 92.81 119 ALA A C 1
ATOM 910 O O . ALA A 1 119 ? -8.943 8.953 13.211 1.00 92.81 119 ALA A O 1
ATOM 911 N N . SER A 1 120 ? -9.524 11.119 13.236 1.00 93.12 120 SER A N 1
ATOM 912 C CA . SER A 1 120 ? -9.316 11.302 14.681 1.00 93.12 120 SER A CA 1
ATOM 913 C C . SER A 1 120 ? -10.273 10.450 15.520 1.00 93.12 120 SER A C 1
ATOM 915 O O . SER A 1 120 ? -9.845 9.761 16.449 1.00 93.12 120 SER A O 1
ATOM 917 N N . LEU A 1 121 ? -11.558 10.440 15.160 1.00 94.44 121 LEU A N 1
ATOM 918 C CA . LEU A 1 121 ? -12.570 9.618 15.817 1.00 94.44 121 LEU A CA 1
ATOM 919 C C . LEU A 1 121 ? -12.280 8.126 15.621 1.00 94.44 121 LEU A C 1
ATOM 921 O O . LEU A 1 121 ? -12.349 7.357 16.576 1.00 94.44 121 LEU A O 1
ATOM 925 N N . ALA A 1 122 ? -11.893 7.718 14.410 1.00 93.00 122 ALA A N 1
ATOM 926 C CA . ALA A 1 122 ? -11.540 6.337 14.105 1.00 93.00 122 ALA A CA 1
ATOM 927 C C . ALA A 1 122 ? -10.322 5.870 14.914 1.00 93.00 122 ALA A C 1
ATOM 929 O O . ALA A 1 122 ? -10.354 4.772 15.465 1.00 93.00 122 ALA A O 1
ATOM 930 N N . MET A 1 123 ? -9.282 6.702 15.056 1.00 92.88 123 MET A N 1
ATOM 931 C CA . MET A 1 123 ? -8.122 6.375 15.895 1.00 92.88 123 MET A CA 1
ATOM 932 C C . MET A 1 123 ? -8.528 6.087 17.344 1.00 92.88 123 MET A C 1
ATOM 934 O O . MET A 1 123 ? -8.054 5.107 17.921 1.00 92.88 123 MET A O 1
ATOM 938 N N . LYS A 1 124 ? -9.439 6.893 17.903 1.00 92.06 124 LYS A N 1
ATOM 939 C CA . LYS A 1 124 ? -9.952 6.722 19.267 1.00 92.06 124 LYS A CA 1
ATOM 940 C C . LYS A 1 124 ? -10.849 5.485 19.404 1.00 92.06 124 LYS A C 1
ATOM 942 O O . LYS A 1 124 ? -10.577 4.618 20.228 1.00 92.06 124 LYS A O 1
ATOM 947 N N . GLU A 1 125 ? -11.902 5.388 18.596 1.00 94.25 125 GLU A N 1
ATOM 948 C CA . GLU A 1 125 ? -12.962 4.380 18.754 1.00 94.25 125 GLU A CA 1
ATOM 949 C C . GLU A 1 125 ? -12.550 2.994 18.249 1.00 94.25 125 GLU A C 1
ATOM 951 O O . GLU A 1 125 ? -12.936 1.969 18.811 1.00 94.25 125 GLU A O 1
ATOM 956 N N . LYS A 1 126 ? -11.750 2.933 17.179 1.00 91.44 126 LYS A N 1
ATOM 957 C CA . LYS A 1 126 ? -11.348 1.669 16.544 1.00 91.44 126 LYS A CA 1
ATOM 958 C C . LYS A 1 126 ? -10.018 1.128 17.058 1.00 91.44 126 LYS A C 1
ATOM 960 O O . LYS A 1 126 ? -9.569 0.101 16.550 1.00 91.44 126 LYS A O 1
ATOM 965 N N . LYS A 1 127 ? -9.418 1.788 18.060 1.00 88.31 127 LYS A N 1
ATOM 966 C CA . LYS A 1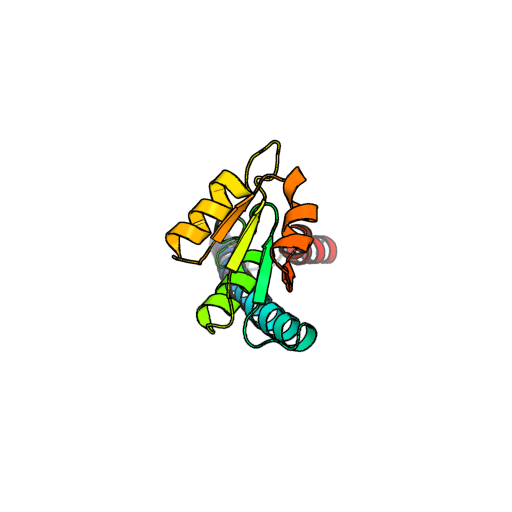 127 ? -8.142 1.407 18.690 1.00 88.31 127 LYS A CA 1
ATOM 967 C C . LYS A 1 127 ? -7.065 1.127 17.639 1.00 88.31 127 LYS A C 1
ATOM 969 O O . LYS A 1 127 ? -6.482 0.047 17.593 1.00 88.31 127 LYS A O 1
ATOM 974 N N . ILE A 1 128 ? -6.871 2.084 16.735 1.00 87.06 128 ILE A N 1
ATOM 975 C CA . ILE A 1 128 ? -5.907 1.949 15.640 1.00 87.06 128 ILE A CA 1
ATOM 976 C C . ILE A 1 128 ? -4.501 1.952 16.237 1.00 87.06 128 ILE A C 1
ATOM 978 O O . ILE A 1 128 ? -4.105 2.918 16.888 1.00 87.06 128 ILE A O 1
ATOM 982 N N . THR A 1 129 ? -3.761 0.868 16.021 1.00 83.44 129 THR A N 1
ATOM 983 C CA . THR A 1 129 ? -2.455 0.635 16.649 1.00 83.44 129 THR A CA 1
ATOM 984 C C . THR A 1 129 ? -1.292 0.921 15.703 1.00 83.44 129 THR A C 1
ATOM 986 O O . THR A 1 129 ? -0.240 1.380 16.141 1.00 83.44 129 THR A O 1
ATOM 989 N N . GLY A 1 130 ? -1.497 0.753 14.395 1.00 75.56 130 GLY A N 1
ATOM 990 C CA . GLY A 1 130 ? -0.543 1.108 13.348 1.00 75.56 130 GLY A CA 1
ATOM 991 C C . GLY A 1 130 ? -0.965 2.363 12.584 1.00 75.56 130 GLY A C 1
ATOM 992 O O . GLY A 1 130 ? -2.091 2.467 12.097 1.00 75.56 130 GLY A O 1
ATOM 993 N N . ARG A 1 131 ? -0.049 3.321 12.425 1.00 78.12 131 ARG A N 1
ATOM 994 C CA . ARG A 1 131 ? -0.251 4.505 11.575 1.00 78.12 131 ARG A CA 1
ATOM 995 C C . ARG A 1 131 ? 0.742 4.449 10.423 1.00 78.12 131 ARG A C 1
ATOM 997 O O . ARG A 1 131 ? 1.925 4.702 10.626 1.00 78.12 131 ARG A O 1
ATOM 1004 N N . CYS A 1 132 ? 0.265 4.116 9.228 1.00 65.00 132 CYS A N 1
ATOM 1005 C CA . CYS A 1 132 ? 1.090 4.069 8.026 1.00 65.00 132 CYS A CA 1
ATOM 1006 C C . CYS A 1 132 ? 0.797 5.298 7.161 1.00 65.00 132 CYS A C 1
ATOM 1008 O O . CYS A 1 132 ? -0.041 5.260 6.260 1.00 65.00 132 CYS A O 1
ATOM 1010 N N . LEU A 1 133 ? 1.510 6.389 7.444 1.00 60.19 133 LEU A N 1
ATOM 1011 C CA . LEU A 1 133 ? 1.635 7.540 6.552 1.00 60.19 133 LEU A CA 1
ATOM 1012 C C . LEU A 1 133 ? 3.014 7.475 5.900 1.00 60.19 133 LEU A C 1
ATOM 1014 O O . LEU A 1 133 ? 4.014 7.768 6.548 1.00 60.19 133 LEU A O 1
ATOM 1018 N N . VAL A 1 134 ? 3.074 7.096 4.626 1.00 51.53 134 VAL A N 1
ATOM 1019 C CA . VAL A 1 134 ? 4.298 7.261 3.836 1.00 51.53 134 VAL A CA 1
ATOM 1020 C C . VAL A 1 134 ? 4.022 8.350 2.812 1.00 51.53 134 VAL A C 1
ATOM 1022 O O . VAL A 1 134 ? 3.213 8.174 1.904 1.00 51.53 134 VAL A O 1
ATOM 1025 N N . PHE A 1 135 ? 4.669 9.502 2.994 1.00 38.56 135 PHE A N 1
ATOM 1026 C CA . PHE A 1 135 ? 4.713 10.542 1.975 1.00 38.56 135 PHE A CA 1
ATOM 1027 C C . PHE A 1 135 ? 5.424 9.982 0.739 1.00 38.56 135 PHE A C 1
ATOM 1029 O O . PHE A 1 135 ? 6.492 9.382 0.846 1.00 38.56 135 PHE A O 1
ATOM 1036 N N . PHE A 1 136 ? 4.842 10.237 -0.431 1.00 38.75 136 PHE A N 1
ATOM 1037 C CA . PHE A 1 136 ? 5.259 9.830 -1.782 1.00 38.75 136 PHE A CA 1
ATOM 1038 C C . PHE A 1 136 ? 6.748 10.088 -2.130 1.00 38.75 136 PHE A C 1
ATOM 1040 O O . PHE A 1 136 ? 7.242 9.652 -3.165 1.00 38.75 136 PHE A O 1
ATOM 1047 N N . PHE A 1 137 ? 7.487 10.803 -1.278 1.00 34.50 137 PHE A N 1
ATOM 1048 C CA . PHE A 1 137 ? 8.807 11.351 -1.571 1.00 34.50 137 PHE A CA 1
ATOM 1049 C C . PHE A 1 137 ? 9.949 10.320 -1.610 1.00 34.50 137 PHE A C 1
ATOM 1051 O O . PHE A 1 137 ? 11.002 10.618 -2.174 1.00 34.50 137 PHE A O 1
ATOM 1058 N N . PHE A 1 138 ? 9.769 9.116 -1.049 1.00 35.38 138 PHE A N 1
ATOM 1059 C CA . PHE A 1 138 ? 10.864 8.140 -0.926 1.00 35.38 138 PHE A CA 1
ATOM 1060 C C . PHE A 1 138 ? 11.092 7.250 -2.164 1.00 35.38 138 PHE A C 1
ATOM 1062 O O . PHE A 1 138 ? 12.201 6.757 -2.341 1.00 35.38 138 PHE A O 1
ATOM 1069 N N . CYS A 1 139 ? 10.109 7.087 -3.062 1.00 40.44 139 CYS A N 1
ATOM 1070 C CA . CYS A 1 139 ? 10.313 6.304 -4.296 1.00 40.44 139 CYS A CA 1
ATOM 1071 C C . CYS A 1 139 ? 11.035 7.087 -5.408 1.00 40.44 139 CYS A C 1
ATOM 1073 O O . CYS A 1 139 ? 11.671 6.484 -6.265 1.00 40.44 139 CYS A O 1
ATOM 1075 N N . ILE A 1 140 ? 10.995 8.426 -5.407 1.00 41.16 140 ILE A N 1
ATOM 1076 C CA . ILE A 1 140 ? 11.566 9.237 -6.506 1.00 41.16 140 ILE A CA 1
ATOM 1077 C C . ILE A 1 140 ? 13.005 9.706 -6.202 1.00 41.16 140 ILE A C 1
ATOM 1079 O O . ILE A 1 140 ? 13.786 10.021 -7.105 1.00 41.16 140 ILE A O 1
ATOM 1083 N N . THR A 1 141 ? 13.415 9.719 -4.933 1.00 40.69 141 THR A N 1
ATOM 1084 C CA . THR A 1 141 ? 14.700 10.298 -4.504 1.00 40.69 141 THR A CA 1
ATOM 1085 C C . THR A 1 141 ? 15.960 9.588 -5.032 1.00 40.69 141 THR A C 1
ATOM 1087 O O . THR A 1 141 ? 16.919 10.298 -5.351 1.00 40.69 141 THR A O 1
ATOM 1090 N N . PRO A 1 142 ? 16.021 8.248 -5.211 1.00 46.38 142 PRO A N 1
ATOM 1091 C CA . PRO A 1 142 ? 17.229 7.613 -5.746 1.00 46.38 142 PRO A CA 1
ATOM 1092 C C . PRO A 1 142 ? 17.462 7.909 -7.236 1.00 46.38 142 PRO A C 1
ATOM 1094 O O . PRO A 1 142 ? 18.595 7.811 -7.709 1.00 46.38 142 PRO A O 1
ATOM 1097 N N . VAL A 1 143 ? 16.404 8.259 -7.979 1.00 48.06 143 VAL A N 1
ATOM 1098 C CA . VAL A 1 143 ? 16.482 8.561 -9.417 1.00 48.06 143 VAL A CA 1
ATOM 1099 C C . VAL A 1 143 ? 17.045 9.967 -9.638 1.00 48.06 143 VAL A C 1
ATOM 1101 O O . VAL A 1 143 ? 17.942 10.140 -10.462 1.00 48.06 143 VAL A O 1
ATOM 1104 N N . LEU A 1 144 ? 16.615 10.960 -8.850 1.00 35.59 144 LEU A N 1
ATOM 1105 C CA . LEU A 1 144 ? 17.146 12.326 -8.959 1.00 35.59 144 LEU A CA 1
ATOM 1106 C C . LEU A 1 144 ? 18.564 12.483 -8.395 1.00 35.59 144 LEU A C 1
ATOM 1108 O O . LEU A 1 144 ? 19.354 13.239 -8.966 1.00 35.59 144 LEU A O 1
ATOM 1112 N N . SER A 1 145 ? 18.922 11.771 -7.319 1.00 37.00 145 SER A N 1
ATOM 1113 C CA . SER A 1 145 ? 20.257 11.920 -6.717 1.00 37.00 145 SER A CA 1
ATOM 1114 C C . SER A 1 145 ? 21.373 11.393 -7.623 1.00 37.00 145 SER A C 1
ATOM 1116 O O . SER A 1 145 ? 22.458 11.971 -7.669 1.00 37.00 145 SER A O 1
ATOM 1118 N N . ARG A 1 146 ? 21.102 10.347 -8.417 1.00 43.47 146 ARG A N 1
ATOM 1119 C CA . ARG A 1 146 ? 22.055 9.827 -9.411 1.00 43.47 146 ARG A CA 1
ATOM 1120 C C . ARG A 1 146 ? 22.123 10.655 -10.692 1.00 43.47 146 ARG A C 1
ATOM 1122 O O . ARG A 1 146 ? 23.160 10.621 -11.347 1.00 43.47 146 ARG A O 1
ATOM 1129 N N . PHE A 1 147 ? 21.071 11.403 -11.029 1.00 37.19 147 PHE A N 1
ATOM 1130 C CA . PHE A 1 147 ? 21.079 12.316 -12.176 1.00 37.19 147 PHE A CA 1
ATOM 1131 C C . PHE A 1 147 ? 21.905 13.579 -11.884 1.00 37.19 147 PHE A C 1
ATOM 1133 O O . PHE A 1 147 ? 22.667 14.016 -12.736 1.00 37.19 147 PHE A O 1
ATOM 1140 N N . HIS A 1 148 ? 21.845 14.108 -10.654 1.00 35.06 148 HIS A N 1
ATOM 1141 C CA . HIS A 1 148 ? 22.691 15.235 -10.228 1.00 35.06 148 HIS A CA 1
ATOM 1142 C C . HIS A 1 148 ? 24.162 14.861 -9.991 1.00 35.06 148 HIS A C 1
ATOM 1144 O O . HIS A 1 148 ? 25.023 15.725 -10.064 1.00 35.06 148 HIS A O 1
ATOM 1150 N N . ALA A 1 149 ? 24.475 13.593 -9.709 1.00 36.28 149 ALA A N 1
ATOM 1151 C CA . ALA A 1 149 ? 25.853 13.153 -9.473 1.00 36.28 149 ALA A CA 1
ATOM 1152 C C . ALA A 1 149 ? 26.627 12.779 -10.758 1.00 36.28 149 ALA A C 1
ATOM 1154 O O . ALA A 1 149 ? 27.769 12.329 -10.669 1.00 36.28 149 ALA A O 1
ATOM 1155 N N . ARG A 1 150 ? 26.007 12.887 -11.943 1.00 37.84 150 ARG A N 1
ATOM 1156 C CA . ARG A 1 150 ? 26.596 12.473 -13.235 1.00 37.84 150 ARG A CA 1
ATOM 1157 C C . ARG A 1 150 ? 26.435 13.490 -14.376 1.00 37.84 150 ARG A C 1
ATOM 1159 O O . ARG A 1 150 ? 26.770 13.149 -15.510 1.00 37.84 150 ARG A O 1
ATOM 1166 N N . ILE A 1 151 ? 25.967 14.704 -14.088 1.00 38.50 151 ILE A N 1
ATOM 1167 C CA . ILE A 1 151 ? 26.013 15.872 -14.988 1.00 38.50 151 ILE A CA 1
ATOM 1168 C C . ILE A 1 151 ? 26.969 16.881 -14.361 1.00 38.50 151 ILE A C 1
ATOM 1170 O O . ILE A 1 151 ? 27.792 17.440 -15.116 1.00 38.50 151 ILE A O 1
#

pLDDT: mean 86.01, std 18.98, range [34.5, 98.06]

InterPro domains:
  IPR000649 Initiation factor 2B-related [PF01008] (3-125)
  IPR027363 Methylthioribose-1-phosphate isomerase, N-terminal [G3DSA:1.20.120.420] (1-82)
  IPR037171 NagB/RpiA transferase-like [SSF100950] (4-129)
  IPR042529 Initiation factor 2B-like, C-terminal [G3DSA:3.40.50.10470] (83-134)